Protein AF-A0A8J2R7D1-F1 (afdb_monomer_lite)

Sequence (78 aa):
MSQGDKPHYDINEAPALFEKFIKHFNKTYKDAEDREIHYQAFVQSLKDINRLNAEQPDTTYGITQFTDYTDADEQRMC

pLDDT: mean 83.36, std 14.62, range [39.31, 93.88]

InterPro domains:
  IPR013201 Cathepsin propeptide inhibitor domain (I29) [PF08246] (18-72)
  IPR013201 Cathepsin propeptide inhibitor domain (I29) [SM00848] (18-74)
  IPR038765 Papain-like cysteine peptidase superfamily [SSF54001] (15-74)

Organism: NCBI:txid151541

Secondary structure (DSSP, 8-state):
----------GGGHHHHHHHHHHHTT---SSHHHHHHHHHHHHHHHHHHHHHHHH-TT------TTTT--HHHHGGG-

Structure (mmCIF, N/CA/C/O backbone):
data_AF-A0A8J2R7D1-F1
#
_entry.id   AF-A0A8J2R7D1-F1
#
loop_
_atom_site.group_PDB
_atom_site.id
_atom_site.type_symbol
_atom_site.label_atom_id
_atom_site.label_alt_id
_atom_site.label_comp_id
_atom_site.label_asym_id
_atom_site.label_entity_id
_atom_site.label_seq_id
_atom_site.pdbx_PDB_ins_code
_atom_site.Cartn_x
_atom_site.Cartn_y
_atom_site.Cartn_z
_atom_site.occupancy
_atom_site.B_iso_or_equiv
_atom_site.auth_seq_id
_atom_site.auth_comp_id
_atom_site.auth_asym_id
_atom_site.auth_atom_id
_atom_site.pdbx_PDB_model_num
ATOM 1 N N . MET A 1 1 ? 21.491 -9.236 -17.315 1.00 39.31 1 MET A N 1
ATOM 2 C CA . MET A 1 1 ? 20.819 -9.543 -16.039 1.00 39.31 1 MET A CA 1
ATOM 3 C C . MET A 1 1 ? 19.337 -9.484 -16.317 1.00 39.31 1 MET A C 1
ATOM 5 O O . MET A 1 1 ? 18.891 -8.465 -16.827 1.00 39.31 1 MET A O 1
ATOM 9 N N . SER A 1 2 ? 18.629 -10.595 -16.138 1.00 41.19 2 SER A N 1
ATOM 10 C CA . SER A 1 2 ? 17.192 -10.693 -16.389 1.00 41.19 2 SER A CA 1
ATOM 11 C C . SER A 1 2 ? 16.485 -9.551 -15.667 1.00 41.19 2 SER A C 1
ATOM 13 O O . SER A 1 2 ? 16.698 -9.383 -14.468 1.00 41.19 2 SER A O 1
ATOM 15 N N . GLN A 1 3 ? 15.718 -8.743 -16.401 1.00 47.56 3 GLN A N 1
ATOM 16 C CA . GLN A 1 3 ? 14.782 -7.794 -15.812 1.00 47.56 3 GLN A CA 1
ATOM 17 C C . GLN A 1 3 ? 13.847 -8.630 -14.937 1.00 47.56 3 GLN A C 1
ATOM 19 O O . GLN A 1 3 ? 12.975 -9.320 -15.453 1.00 47.56 3 GLN A O 1
ATOM 24 N N . GLY A 1 4 ? 14.122 -8.696 -13.634 1.00 53.50 4 GLY A N 1
ATOM 25 C CA . GLY A 1 4 ? 13.178 -9.268 -12.689 1.00 53.50 4 GLY A CA 1
ATOM 26 C C . GLY A 1 4 ? 11.941 -8.397 -12.783 1.00 53.50 4 GLY A C 1
ATOM 27 O O . GLY A 1 4 ? 12.063 -7.189 -12.590 1.00 53.50 4 GLY A O 1
ATOM 28 N N . ASP A 1 5 ? 10.813 -8.982 -13.182 1.00 69.38 5 ASP A N 1
ATOM 29 C CA . ASP A 1 5 ? 9.526 -8.298 -13.271 1.00 69.38 5 ASP A CA 1
ATOM 30 C C . ASP A 1 5 ? 9.308 -7.490 -11.992 1.00 69.38 5 ASP A C 1
ATOM 32 O O . ASP A 1 5 ? 9.070 -8.038 -10.911 1.00 69.38 5 ASP A O 1
ATOM 36 N N . LYS A 1 6 ? 9.480 -6.171 -12.099 1.00 78.00 6 LYS A N 1
ATOM 37 C CA . LYS A 1 6 ? 9.217 -5.279 -10.981 1.00 78.00 6 LYS A CA 1
ATOM 38 C C . LYS A 1 6 ? 7.730 -5.368 -10.684 1.00 78.00 6 LYS A C 1
ATOM 40 O O . LYS A 1 6 ? 6.931 -5.380 -11.623 1.00 78.00 6 LYS A O 1
ATOM 45 N N . PRO A 1 7 ? 7.341 -5.412 -9.404 1.00 84.19 7 PRO A N 1
ATOM 46 C CA . PRO A 1 7 ? 5.940 -5.509 -9.063 1.00 84.19 7 PRO A CA 1
ATOM 47 C C . PRO A 1 7 ? 5.207 -4.279 -9.608 1.00 84.19 7 PRO A C 1
ATOM 49 O O . PRO A 1 7 ? 5.570 -3.136 -9.314 1.00 84.19 7 PRO A O 1
ATOM 52 N N . HIS A 1 8 ? 4.194 -4.545 -10.426 1.00 85.50 8 HIS A N 1
ATOM 53 C CA . HIS A 1 8 ? 3.247 -3.561 -10.919 1.00 85.50 8 HIS A CA 1
ATOM 54 C C . HIS A 1 8 ? 1.890 -3.867 -10.293 1.00 85.50 8 HIS A C 1
ATOM 56 O O . HIS A 1 8 ? 1.367 -4.970 -10.444 1.00 85.50 8 HIS A O 1
ATOM 62 N N . TYR A 1 9 ? 1.344 -2.908 -9.557 1.00 89.12 9 TYR A N 1
ATOM 63 C CA . TYR A 1 9 ? 0.094 -3.069 -8.827 1.00 89.12 9 TYR A CA 1
ATOM 64 C C . TYR A 1 9 ? -1.056 -2.463 -9.621 1.00 89.12 9 TYR A C 1
ATOM 66 O O . TYR A 1 9 ? -1.027 -1.274 -9.936 1.00 89.12 9 TYR A O 1
ATOM 74 N N . ASP A 1 10 ? -2.089 -3.246 -9.918 1.00 89.00 10 ASP A N 1
ATOM 75 C CA . ASP A 1 10 ? -3.298 -2.694 -10.520 1.00 89.00 10 ASP A CA 1
ATOM 76 C C . ASP A 1 10 ? -4.086 -1.904 -9.464 1.00 89.00 10 ASP A C 1
ATOM 78 O O . ASP A 1 10 ? -4.456 -2.417 -8.406 1.00 89.00 10 ASP A O 1
ATOM 82 N N . ILE A 1 11 ? -4.361 -0.635 -9.762 1.00 88.75 11 ILE A N 1
ATOM 83 C CA . ILE A 1 11 ? -5.138 0.250 -8.892 1.00 88.75 11 ILE A CA 1
ATOM 84 C C . ILE A 1 11 ? -6.590 -0.237 -8.765 1.00 88.75 11 ILE A C 1
ATOM 86 O O . ILE A 1 11 ? -7.222 -0.007 -7.737 1.00 88.75 11 ILE A O 1
ATOM 90 N N . ASN A 1 12 ? -7.113 -0.965 -9.756 1.00 89.94 12 ASN A N 1
ATOM 91 C CA . ASN A 1 12 ? -8.437 -1.586 -9.669 1.00 89.94 12 ASN A CA 1
ATOM 92 C C . ASN A 1 12 ? -8.480 -2.710 -8.622 1.00 89.94 12 ASN A C 1
ATOM 94 O O . ASN A 1 12 ? -9.522 -2.954 -8.016 1.00 89.94 12 ASN A O 1
ATOM 98 N N . GLU A 1 13 ? -7.344 -3.366 -8.369 1.00 91.81 13 GLU A N 1
ATOM 99 C CA . GLU A 1 13 ? -7.200 -4.386 -7.328 1.00 91.81 13 GLU A CA 1
ATOM 100 C C . GLU A 1 13 ? -6.809 -3.796 -5.965 1.00 91.81 13 GLU A C 1
ATOM 102 O O . GLU A 1 13 ? -6.674 -4.541 -4.990 1.00 91.81 13 GLU A O 1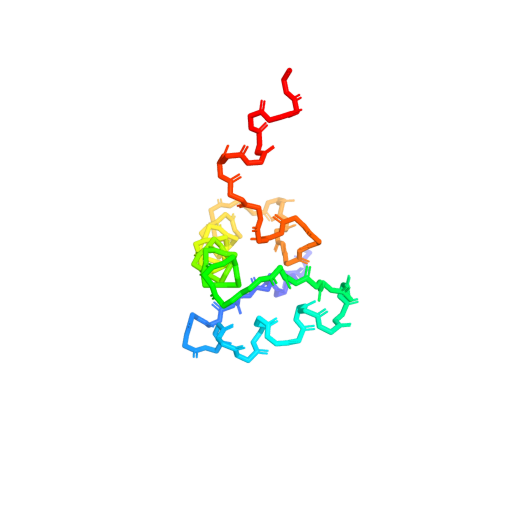
ATOM 107 N N . ALA A 1 14 ? -6.672 -2.469 -5.852 1.00 90.56 14 ALA A N 1
ATOM 108 C CA . ALA A 1 14 ? -6.284 -1.807 -4.610 1.00 90.56 14 ALA A CA 1
ATOM 109 C C . ALA A 1 14 ? -7.143 -2.197 -3.389 1.00 90.56 14 ALA A C 1
ATOM 111 O O . ALA A 1 14 ? -6.545 -2.429 -2.339 1.00 90.56 14 ALA A O 1
ATOM 112 N N . PRO A 1 15 ? -8.483 -2.372 -3.473 1.00 92.06 15 PRO A N 1
ATOM 113 C CA . PRO A 1 15 ? -9.273 -2.854 -2.337 1.00 92.06 15 PRO A CA 1
ATOM 114 C C . PRO A 1 15 ? -8.823 -4.235 -1.839 1.00 92.06 15 PRO A C 1
ATOM 116 O O . PRO A 1 15 ? -8.639 -4.447 -0.641 1.00 92.06 15 PRO A O 1
ATOM 119 N N . ALA A 1 16 ? -8.592 -5.175 -2.759 1.00 93.88 16 ALA A N 1
ATOM 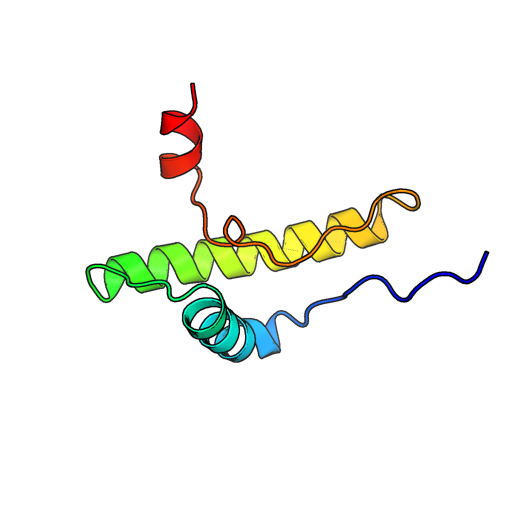120 C CA . ALA A 1 16 ? -8.171 -6.533 -2.424 1.00 93.88 16 ALA A CA 1
ATOM 121 C C . ALA A 1 16 ? -6.718 -6.572 -1.921 1.00 93.88 16 ALA A C 1
ATOM 123 O O . ALA A 1 16 ? -6.391 -7.325 -0.999 1.00 93.88 16 ALA A O 1
ATOM 124 N N . LEU A 1 17 ? -5.842 -5.750 -2.506 1.00 92.75 17 LEU A N 1
ATOM 125 C CA . LEU A 1 17 ? -4.465 -5.569 -2.048 1.00 92.75 17 LEU A CA 1
ATOM 126 C C . LEU A 1 17 ? -4.423 -4.954 -0.649 1.00 92.75 17 LEU A C 1
ATOM 128 O O . LEU A 1 17 ? -3.638 -5.408 0.180 1.00 92.75 17 LEU A O 1
ATOM 132 N N . PHE A 1 18 ? -5.298 -3.993 -0.359 1.00 92.81 18 PHE A N 1
ATOM 133 C CA . PHE A 1 18 ? -5.401 -3.365 0.952 1.00 92.81 18 PHE A CA 1
ATOM 134 C C . PHE A 1 18 ? -5.881 -4.355 2.018 1.00 92.81 18 PHE A C 1
ATOM 136 O O . PHE A 1 18 ? -5.301 -4.438 3.095 1.00 92.81 18 PHE A O 1
ATOM 143 N N . GLU A 1 19 ? -6.868 -5.202 1.719 1.00 93.12 19 GLU A N 1
ATOM 144 C CA . GLU A 1 19 ? -7.275 -6.264 2.649 1.00 93.12 19 GLU A CA 1
ATOM 145 C C . GLU A 1 19 ? -6.153 -7.271 2.934 1.00 93.12 19 GLU A C 1
ATOM 147 O O . GLU A 1 19 ? -5.969 -7.700 4.079 1.00 93.12 19 GLU A O 1
ATOM 152 N N . LYS A 1 20 ? -5.387 -7.650 1.903 1.00 93.50 20 LYS A N 1
ATOM 153 C CA . LYS A 1 20 ? -4.198 -8.496 2.069 1.00 93.50 20 LYS A CA 1
ATOM 154 C C . LYS A 1 20 ? -3.141 -7.790 2.911 1.00 93.50 20 LYS A C 1
ATOM 156 O O . LYS A 1 20 ? -2.589 -8.419 3.805 1.00 93.50 20 LYS A O 1
ATOM 161 N N . PHE A 1 21 ? -2.896 -6.507 2.659 1.00 93.44 21 PHE A N 1
ATOM 162 C CA . PHE A 1 21 ? -1.964 -5.666 3.404 1.00 93.44 21 PHE A CA 1
ATOM 163 C C . PHE A 1 21 ? -2.323 -5.612 4.893 1.00 93.44 21 PHE A C 1
ATOM 165 O O . PHE A 1 21 ? -1.479 -5.921 5.734 1.00 93.44 21 PHE A O 1
ATOM 172 N N . ILE A 1 22 ? -3.590 -5.336 5.216 1.00 93.25 22 ILE A N 1
ATOM 173 C CA . ILE A 1 22 ? -4.086 -5.298 6.596 1.00 93.25 22 ILE A CA 1
ATOM 174 C C . ILE A 1 22 ? -3.809 -6.620 7.307 1.00 93.25 22 ILE A C 1
ATOM 176 O O . ILE A 1 22 ? -3.274 -6.625 8.411 1.00 93.25 22 ILE A O 1
ATOM 180 N N . LYS A 1 23 ? -4.138 -7.750 6.671 1.00 93.38 23 LYS A N 1
ATOM 181 C CA . LYS A 1 23 ? -3.917 -9.082 7.253 1.00 93.38 23 LYS A CA 1
ATOM 182 C C . LYS A 1 23 ? -2.434 -9.430 7.361 1.00 93.38 23 LYS A C 1
ATOM 184 O O . LYS A 1 23 ? -2.022 -10.025 8.348 1.00 93.38 23 LYS A O 1
ATOM 189 N N . HIS A 1 24 ? -1.639 -9.068 6.357 1.00 93.25 24 HIS A N 1
ATOM 190 C CA . HIS A 1 24 ? -0.215 -9.388 6.294 1.00 93.25 24 HIS A CA 1
ATOM 191 C C . HIS A 1 24 ? 0.590 -8.637 7.357 1.00 93.25 24 HIS A C 1
ATOM 193 O O . HIS A 1 24 ? 1.429 -9.234 8.025 1.00 93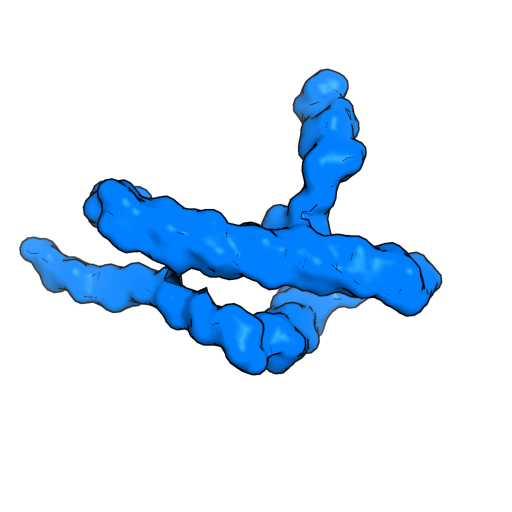.25 24 HIS A O 1
ATOM 199 N N . PHE A 1 25 ? 0.301 -7.349 7.550 1.00 91.19 25 PHE A N 1
ATOM 200 C CA . PHE A 1 25 ? 0.960 -6.505 8.550 1.00 91.19 25 PHE A CA 1
ATOM 201 C C . PHE A 1 25 ? 0.182 -6.406 9.866 1.00 91.19 25 PHE A C 1
ATOM 203 O O . PHE A 1 25 ? 0.567 -5.645 10.750 1.00 91.19 25 PHE A O 1
ATOM 210 N N . ASN A 1 26 ? -0.907 -7.171 9.999 1.00 92.44 26 ASN A N 1
ATOM 211 C CA . ASN A 1 26 ? -1.805 -7.175 11.152 1.00 92.44 26 ASN A CA 1
ATOM 212 C C . ASN A 1 26 ? -2.229 -5.755 11.588 1.00 92.44 26 ASN A C 1
ATOM 214 O O . ASN A 1 26 ? -2.246 -5.424 12.776 1.00 92.44 26 ASN A O 1
ATOM 218 N N . LYS A 1 27 ? -2.529 -4.897 10.605 1.00 88.38 27 LYS A N 1
ATOM 219 C CA . LYS A 1 27 ? -2.924 -3.502 10.824 1.00 88.38 27 LYS A CA 1
ATOM 220 C C . LYS A 1 27 ? -4.310 -3.456 11.453 1.00 88.38 27 LYS A C 1
ATOM 222 O O . LYS A 1 27 ? -5.204 -4.214 11.087 1.00 88.38 27 LYS A O 1
ATOM 227 N N . THR A 1 28 ? -4.484 -2.554 12.406 1.00 89.50 28 THR A N 1
ATOM 228 C CA . THR A 1 28 ? -5.773 -2.296 13.049 1.00 89.50 28 THR A CA 1
ATOM 229 C C . THR A 1 28 ? -5.994 -0.796 13.040 1.00 89.50 28 THR A C 1
ATOM 231 O O . THR A 1 28 ? -5.132 -0.057 13.506 1.00 89.50 28 THR A O 1
ATOM 234 N N . TYR A 1 29 ? -7.134 -0.369 12.508 1.00 88.69 29 TYR A N 1
ATOM 235 C CA . TYR A 1 29 ? -7.528 1.036 12.445 1.00 88.69 29 TYR A CA 1
ATOM 236 C C . TYR A 1 29 ? -8.547 1.336 13.533 1.00 88.69 29 TYR A C 1
ATOM 238 O O . TYR A 1 29 ? -9.289 0.446 13.965 1.00 88.69 29 TYR A O 1
ATOM 246 N N . LYS A 1 30 ? -8.568 2.584 13.991 1.00 88.94 30 LYS A N 1
ATOM 247 C CA . LYS A 1 30 ? -9.399 2.997 15.125 1.00 88.94 30 LYS A CA 1
ATOM 248 C C . LYS A 1 30 ? -10.889 2.995 14.783 1.00 88.94 30 LYS A C 1
ATOM 250 O O . LYS A 1 30 ? -11.709 2.583 15.602 1.00 88.94 30 LYS A O 1
ATOM 255 N N . ASP A 1 31 ? -11.227 3.463 13.588 1.00 91.94 31 ASP A N 1
ATOM 256 C CA . ASP A 1 31 ? -12.593 3.590 13.095 1.00 91.94 31 ASP A CA 1
ATOM 257 C C . ASP A 1 31 ? -12.635 3.534 11.556 1.00 91.94 31 ASP A C 1
ATOM 259 O O . ASP A 1 31 ? -11.631 3.280 10.883 1.00 91.94 31 ASP A O 1
ATOM 263 N N . ALA A 1 32 ? -13.835 3.684 10.993 1.00 90.06 32 ALA A N 1
ATOM 264 C CA . ALA A 1 32 ? -14.041 3.617 9.551 1.00 90.06 32 ALA A CA 1
ATOM 265 C C . ALA A 1 32 ? -13.421 4.807 8.799 1.00 90.06 32 ALA A C 1
ATOM 267 O O . ALA A 1 32 ? -13.048 4.639 7.641 1.00 90.06 32 ALA A O 1
ATOM 268 N N . GLU A 1 33 ? -13.306 5.974 9.438 1.00 90.38 33 GLU A N 1
ATOM 269 C CA . GLU A 1 33 ? -12.720 7.174 8.836 1.00 90.38 33 GLU A CA 1
ATOM 270 C C . GLU A 1 33 ? -11.195 7.038 8.763 1.00 90.38 33 GLU A C 1
ATOM 272 O O . GLU A 1 33 ? -10.612 7.217 7.697 1.00 90.38 33 GLU A O 1
ATOM 277 N N . ASP A 1 34 ? -10.570 6.588 9.851 1.00 87.81 34 ASP A N 1
ATOM 278 C CA . ASP A 1 34 ? -9.146 6.247 9.931 1.00 87.81 34 ASP A CA 1
ATOM 279 C C . ASP A 1 34 ? -8.763 5.197 8.874 1.00 87.81 34 ASP A C 1
ATOM 281 O O . ASP A 1 34 ? -7.815 5.366 8.105 1.00 87.81 34 ASP A O 1
ATOM 285 N N . ARG A 1 35 ? -9.577 4.139 8.742 1.00 90.50 35 ARG A N 1
ATOM 286 C CA . ARG A 1 35 ? -9.388 3.119 7.702 1.00 90.50 35 ARG A CA 1
ATOM 287 C C . ARG A 1 35 ? -9.475 3.699 6.289 1.00 90.50 35 ARG A C 1
ATOM 289 O O . ARG A 1 35 ? -8.724 3.260 5.421 1.00 90.50 35 ARG A O 1
ATOM 296 N N . GLU A 1 36 ? -10.405 4.617 6.037 1.00 91.44 36 GLU A N 1
ATOM 297 C CA . GLU A 1 36 ? -10.577 5.241 4.719 1.00 91.44 36 GLU A CA 1
ATOM 298 C C . GLU A 1 36 ? -9.391 6.150 4.375 1.00 91.44 36 GLU A C 1
ATOM 300 O O . GLU A 1 36 ? -8.874 6.084 3.262 1.00 91.44 36 GLU A O 1
ATOM 305 N N . ILE A 1 37 ? -8.895 6.928 5.340 1.00 91.12 37 ILE A N 1
ATOM 306 C CA . ILE A 1 37 ? -7.698 7.764 5.179 1.00 91.12 37 ILE A CA 1
ATOM 307 C C . ILE A 1 37 ? -6.485 6.896 4.809 1.00 91.12 37 ILE A C 1
ATOM 309 O O . ILE A 1 37 ? -5.809 7.158 3.811 1.00 91.12 37 ILE A O 1
ATOM 313 N N . HIS A 1 38 ? -6.246 5.817 5.559 1.00 90.94 38 HIS A N 1
ATOM 314 C CA . HIS A 1 38 ? -5.157 4.879 5.276 1.00 90.94 38 HIS A CA 1
ATOM 315 C C . HIS A 1 38 ? -5.339 4.138 3.944 1.00 90.94 38 HIS A C 1
ATOM 317 O O . HIS A 1 38 ? -4.362 3.878 3.242 1.00 90.94 38 HIS A O 1
ATOM 323 N N . TYR A 1 39 ? -6.578 3.831 3.549 1.00 92.81 39 TYR A N 1
ATOM 324 C CA . TYR A 1 39 ? -6.867 3.245 2.240 1.00 92.81 39 TYR A CA 1
ATOM 325 C C . TYR A 1 39 ? -6.506 4.200 1.095 1.00 92.81 39 TYR A C 1
ATOM 327 O O . TYR A 1 39 ? -5.863 3.791 0.127 1.00 92.81 39 TYR A O 1
ATOM 335 N N . GLN A 1 40 ? -6.867 5.479 1.209 1.00 92.19 40 GLN A N 1
ATOM 336 C CA . GLN A 1 40 ? -6.527 6.486 0.203 1.00 92.19 40 GLN A CA 1
ATOM 337 C C . GLN A 1 40 ? -5.012 6.692 0.098 1.00 92.19 40 GLN A C 1
ATOM 339 O O . GLN A 1 40 ? -4.481 6.725 -1.016 1.00 92.19 40 GLN A O 1
ATOM 344 N N . ALA A 1 41 ? -4.311 6.740 1.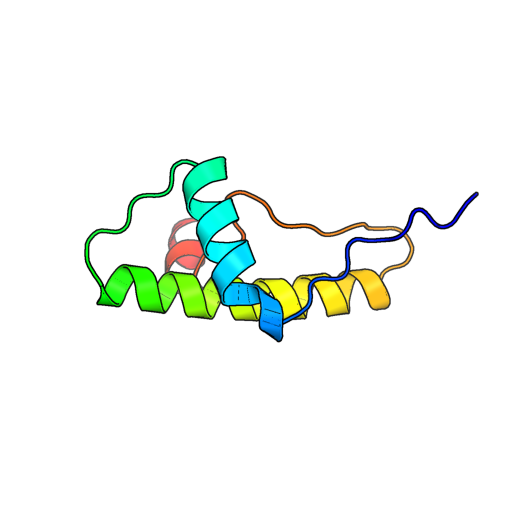235 1.00 91.38 41 ALA A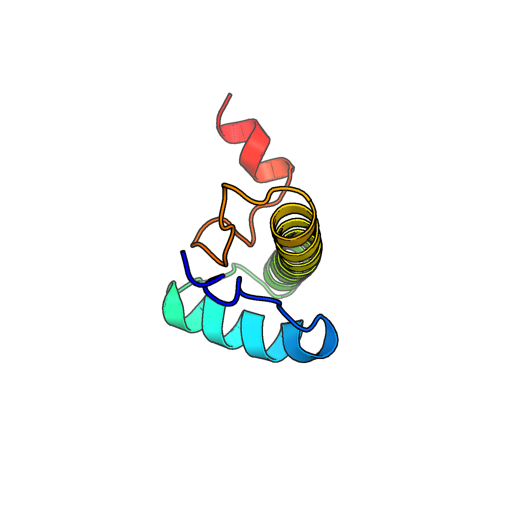 N 1
ATOM 345 C CA . ALA A 1 41 ? -2.850 6.784 1.274 1.00 91.38 41 ALA A CA 1
ATOM 346 C C . ALA A 1 41 ? -2.226 5.550 0.603 1.00 91.38 41 ALA A C 1
ATOM 348 O O . ALA A 1 41 ? -1.358 5.679 -0.257 1.00 91.38 41 ALA A O 1
ATOM 349 N N . PHE A 1 42 ? -2.737 4.354 0.904 1.00 93.25 42 PHE A N 1
ATOM 350 C CA . PHE A 1 42 ? -2.290 3.112 0.277 1.00 93.25 42 PHE A CA 1
ATOM 351 C C . PHE A 1 42 ? -2.444 3.144 -1.250 1.00 93.25 42 PHE A C 1
ATOM 353 O O . PHE A 1 42 ? -1.504 2.812 -1.972 1.00 93.25 42 PHE A O 1
ATOM 360 N N . VAL A 1 43 ? -3.598 3.588 -1.761 1.00 93.38 43 VAL A N 1
ATOM 361 C CA . VAL A 1 43 ? -3.844 3.733 -3.208 1.00 93.38 43 VAL A CA 1
ATOM 362 C C . VAL A 1 43 ? -2.853 4.706 -3.848 1.00 93.38 43 VAL A C 1
ATOM 364 O O . VAL A 1 43 ? -2.369 4.446 -4.953 1.00 93.38 43 VAL A O 1
ATOM 367 N N . GLN A 1 44 ? -2.553 5.821 -3.180 1.00 91.75 44 GLN A N 1
ATOM 368 C CA . GLN A 1 44 ? -1.578 6.793 -3.667 1.00 91.75 44 GLN A CA 1
ATOM 369 C C . GLN A 1 44 ? -0.170 6.182 -3.713 1.00 91.75 44 GLN A C 1
ATOM 371 O O . GLN A 1 44 ? 0.461 6.194 -4.770 1.00 91.75 44 GLN A O 1
ATOM 376 N N . SER A 1 45 ? 0.254 5.507 -2.644 1.00 91.56 45 SER A N 1
ATOM 377 C CA . SER A 1 45 ? 1.532 4.797 -2.593 1.00 91.56 45 SER A CA 1
ATOM 378 C C . SER A 1 45 ? 1.668 3.728 -3.678 1.00 91.56 45 SER A C 1
ATOM 380 O O . SER A 1 45 ? 2.745 3.578 -4.245 1.00 91.56 45 SER A O 1
ATOM 382 N N . LEU A 1 46 ? 0.600 2.999 -4.032 1.00 92.50 46 LEU A N 1
ATOM 383 C CA . LEU A 1 46 ? 0.647 2.044 -5.150 1.00 92.50 46 LEU A CA 1
ATOM 384 C C . LEU A 1 46 ? 0.968 2.731 -6.483 1.00 92.50 46 LEU A C 1
ATOM 386 O O . LEU A 1 46 ? 1.765 2.212 -7.269 1.00 92.50 46 LEU A O 1
ATOM 390 N N . LYS A 1 47 ? 0.377 3.905 -6.740 1.00 92.00 47 LYS A N 1
ATOM 391 C CA . LYS A 1 47 ? 0.671 4.690 -7.949 1.00 92.00 47 LYS A CA 1
ATOM 392 C C . LYS A 1 47 ? 2.121 5.153 -7.958 1.00 92.00 47 LYS A C 1
ATOM 394 O O . LYS A 1 47 ? 2.781 5.037 -8.990 1.00 92.00 47 LYS A O 1
ATOM 399 N N . ASP A 1 48 ? 2.617 5.623 -6.819 1.00 90.56 48 ASP A N 1
ATOM 400 C CA . ASP A 1 48 ? 3.993 6.095 -6.694 1.00 90.56 48 ASP A CA 1
ATOM 401 C C . ASP A 1 48 ? 4.993 4.944 -6.827 1.00 90.56 48 ASP A C 1
ATOM 403 O O . ASP A 1 48 ? 5.953 5.064 -7.581 1.00 90.56 48 ASP A O 1
ATOM 407 N N . ILE A 1 49 ? 4.727 3.780 -6.228 1.00 90.81 49 ILE A N 1
ATOM 408 C CA . ILE A 1 49 ? 5.532 2.566 -6.418 1.00 90.81 49 ILE A CA 1
ATOM 409 C C . ILE A 1 49 ? 5.587 2.176 -7.899 1.00 90.81 49 ILE A C 1
ATOM 411 O O . ILE A 1 49 ? 6.673 1.933 -8.424 1.00 90.81 49 ILE A O 1
ATOM 415 N N . ASN A 1 50 ? 4.444 2.144 -8.591 1.00 91.25 50 ASN A N 1
ATOM 416 C CA . ASN A 1 50 ? 4.394 1.818 -10.017 1.00 91.25 50 ASN A CA 1
ATOM 417 C C . ASN A 1 50 ? 5.206 2.807 -10.858 1.00 91.25 50 ASN A C 1
ATOM 419 O O . ASN A 1 50 ? 5.959 2.395 -11.742 1.00 91.25 50 ASN A O 1
ATOM 423 N N . ARG A 1 51 ? 5.064 4.104 -10.571 1.00 91.00 51 ARG A N 1
ATOM 424 C CA . ARG A 1 51 ? 5.804 5.171 -11.244 1.00 91.00 51 ARG A CA 1
ATOM 425 C C . ARG A 1 51 ? 7.305 5.046 -10.995 1.00 91.00 51 ARG A C 1
ATOM 427 O O . ARG A 1 51 ? 8.074 5.023 -11.948 1.00 91.00 51 ARG A O 1
ATOM 434 N N . LEU A 1 52 ? 7.723 4.908 -9.740 1.00 90.06 52 LEU A N 1
ATOM 435 C CA . LEU A 1 52 ? 9.128 4.787 -9.353 1.00 90.06 52 LEU A CA 1
ATOM 436 C C . LEU A 1 52 ? 9.764 3.516 -9.924 1.00 90.06 52 LEU A C 1
ATOM 438 O O . LEU A 1 52 ? 10.891 3.565 -10.405 1.00 90.06 52 LEU A O 1
ATOM 442 N N . ASN A 1 53 ? 9.037 2.396 -9.945 1.00 89.88 53 ASN A N 1
ATOM 443 C CA . ASN A 1 53 ? 9.500 1.162 -10.581 1.00 89.88 53 ASN A CA 1
ATOM 444 C C . ASN A 1 53 ? 9.690 1.311 -12.093 1.00 89.88 53 ASN A C 1
ATOM 446 O O . ASN A 1 53 ? 10.621 0.710 -12.641 1.00 89.88 53 ASN A O 1
ATOM 450 N N . ALA A 1 54 ? 8.836 2.095 -12.754 1.00 88.44 54 ALA A N 1
ATOM 451 C CA . ALA A 1 54 ? 8.955 2.399 -14.175 1.00 88.44 54 ALA A CA 1
ATOM 452 C C . ALA A 1 54 ? 10.100 3.387 -14.472 1.00 88.44 54 ALA A C 1
ATOM 454 O O . ALA A 1 54 ? 10.800 3.217 -15.467 1.00 88.44 54 ALA A O 1
ATOM 455 N N . GLU A 1 55 ? 10.309 4.391 -13.615 1.00 89.19 55 GLU A N 1
ATOM 456 C CA . GLU A 1 55 ? 11.312 5.450 -13.803 1.00 89.19 55 GLU A CA 1
ATOM 457 C C . GLU A 1 55 ? 12.730 5.035 -13.374 1.00 89.19 55 GLU A C 1
ATOM 459 O O . GLU A 1 55 ? 13.701 5.420 -14.023 1.00 89.19 55 GLU A O 1
ATOM 464 N N . GLN A 1 56 ? 12.878 4.255 -12.298 1.00 86.56 56 GLN A N 1
ATOM 465 C CA . GLN A 1 56 ? 14.183 3.914 -11.722 1.00 86.56 56 GLN A CA 1
ATOM 466 C C . GLN A 1 56 ? 14.589 2.476 -12.048 1.00 86.56 56 GLN A C 1
ATOM 468 O O . GLN A 1 56 ? 14.131 1.560 -11.369 1.00 86.56 56 GLN A O 1
ATOM 473 N N . PRO A 1 57 ? 15.461 2.221 -13.039 1.00 81.31 57 PRO A N 1
ATOM 474 C CA . PRO A 1 57 ? 15.840 0.864 -13.444 1.00 81.31 57 PRO A CA 1
ATOM 475 C C . PRO A 1 57 ? 16.582 0.081 -12.349 1.00 81.31 57 PRO A C 1
ATOM 477 O O . PRO A 1 57 ? 16.380 -1.128 -12.252 1.00 81.31 57 PRO A O 1
ATOM 480 N N . ASP A 1 58 ? 17.355 0.766 -11.505 1.00 85.38 58 ASP A N 1
ATOM 481 C CA . ASP A 1 58 ? 18.273 0.151 -10.535 1.00 85.38 58 ASP A CA 1
ATOM 482 C C . ASP A 1 58 ? 17.645 -0.130 -9.159 1.00 85.38 58 ASP A C 1
ATOM 484 O O . ASP A 1 58 ? 18.212 -0.871 -8.356 1.00 85.38 58 ASP A O 1
ATOM 488 N N . THR A 1 59 ? 16.458 0.422 -8.894 1.00 83.44 59 THR A N 1
ATOM 489 C CA . THR A 1 59 ? 15.741 0.270 -7.622 1.00 83.44 59 THR A CA 1
ATOM 490 C C . THR A 1 59 ? 14.412 -0.442 -7.854 1.00 83.44 59 THR A C 1
ATOM 492 O O . THR A 1 59 ? 13.739 -0.227 -8.862 1.00 83.44 59 THR A O 1
ATOM 495 N N . THR A 1 60 ? 14.024 -1.307 -6.916 1.00 87.56 60 THR A N 1
ATOM 496 C CA . THR A 1 60 ? 12.698 -1.936 -6.901 1.00 87.56 60 THR A CA 1
ATOM 497 C C . THR A 1 60 ? 11.948 -1.510 -5.646 1.00 87.56 60 THR A C 1
ATOM 499 O O . THR A 1 60 ? 12.391 -1.765 -4.530 1.00 87.56 60 THR A O 1
ATOM 502 N N . TYR A 1 61 ? 10.805 -0.869 -5.850 1.00 86.81 61 TYR A N 1
ATOM 503 C CA . TYR A 1 61 ? 9.849 -0.434 -4.844 1.00 86.81 61 TYR A CA 1
ATOM 504 C C . TYR A 1 61 ? 8.712 -1.456 -4.733 1.00 86.81 61 TYR A C 1
ATOM 506 O O . TYR A 1 61 ? 8.323 -2.091 -5.714 1.00 86.81 61 TYR A O 1
ATOM 514 N N . GLY A 1 62 ? 8.158 -1.630 -3.537 1.00 89.69 62 GLY A N 1
ATOM 515 C CA . GLY A 1 62 ? 7.079 -2.582 -3.283 1.00 89.69 62 GLY A CA 1
ATOM 516 C C . GLY A 1 62 ? 6.235 -2.185 -2.080 1.00 89.69 62 GLY A C 1
ATOM 517 O O . GLY A 1 62 ? 6.551 -1.218 -1.388 1.00 89.69 62 GLY A O 1
ATOM 518 N N . ILE A 1 63 ? 5.160 -2.937 -1.835 1.00 90.44 63 ILE A N 1
ATOM 519 C CA . ILE A 1 63 ? 4.332 -2.748 -0.641 1.00 90.44 63 ILE A CA 1
ATOM 520 C C . ILE A 1 63 ? 5.154 -3.129 0.596 1.00 90.44 6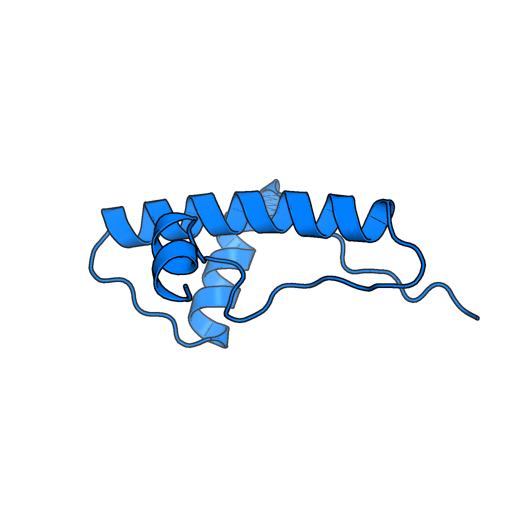3 ILE A C 1
ATOM 522 O O . ILE A 1 63 ? 5.706 -4.225 0.686 1.00 90.44 63 ILE A O 1
ATOM 526 N N . THR A 1 64 ? 5.203 -2.230 1.568 1.00 89.81 64 THR A N 1
ATOM 527 C CA . THR A 1 64 ? 5.847 -2.409 2.870 1.00 89.81 64 THR A CA 1
ATOM 528 C C . THR A 1 64 ? 4.862 -2.019 3.964 1.00 89.81 64 THR A C 1
ATOM 530 O O . THR A 1 64 ? 3.826 -1.433 3.674 1.00 89.81 64 THR A O 1
ATOM 533 N N . GLN A 1 65 ? 5.192 -2.257 5.237 1.00 87.62 65 GLN A N 1
ATOM 534 C CA . GLN A 1 65 ? 4.364 -1.805 6.367 1.00 87.62 65 GLN A CA 1
ATOM 535 C C . GLN A 1 65 ? 4.118 -0.285 6.389 1.00 87.62 65 GLN A C 1
ATOM 537 O O . GLN A 1 65 ? 3.264 0.166 7.150 1.00 87.62 65 GLN A O 1
ATOM 542 N N . PHE A 1 66 ? 4.878 0.473 5.588 1.00 86.25 66 PHE A N 1
ATOM 543 C CA . PHE A 1 66 ? 4.814 1.922 5.470 1.00 86.25 66 PHE A CA 1
ATOM 544 C C . PHE A 1 66 ? 3.942 2.414 4.302 1.00 86.25 66 PHE A C 1
ATOM 546 O O . PHE A 1 66 ? 3.804 3.611 4.092 1.00 86.25 66 PHE A O 1
ATOM 553 N N . THR A 1 67 ? 3.345 1.513 3.520 1.00 87.75 67 THR A N 1
ATOM 554 C CA . THR A 1 67 ? 2.610 1.895 2.304 1.00 87.75 67 THR A CA 1
ATOM 555 C C . THR A 1 67 ? 1.324 2.674 2.589 1.00 87.75 67 THR A C 1
ATOM 557 O O . THR A 1 67 ? 0.882 3.422 1.725 1.00 87.75 67 THR A O 1
ATOM 560 N N . ASP A 1 68 ? 0.731 2.540 3.777 1.00 86.81 68 ASP A N 1
ATOM 561 C CA . ASP A 1 68 ? -0.461 3.290 4.188 1.00 86.81 68 ASP A CA 1
ATOM 562 C C . ASP A 1 68 ? -0.158 4.554 5.012 1.00 86.81 68 ASP A C 1
ATOM 564 O O . ASP A 1 68 ? -1.086 5.116 5.593 1.00 86.81 68 ASP A O 1
ATOM 568 N N . TYR A 1 69 ? 1.102 5.007 5.098 1.00 82.81 69 TYR A N 1
ATOM 569 C CA . TYR A 1 69 ? 1.410 6.241 5.825 1.00 82.81 69 TYR A CA 1
ATOM 570 C C . TYR A 1 69 ? 0.867 7.471 5.111 1.00 82.81 69 TYR A C 1
ATOM 572 O O . TYR A 1 69 ? 0.963 7.616 3.895 1.00 82.81 69 TYR A O 1
ATOM 580 N N . THR A 1 70 ? 0.303 8.364 5.912 1.00 75.25 70 THR A N 1
ATOM 581 C CA . THR A 1 70 ? -0.136 9.685 5.476 1.00 75.25 70 THR A CA 1
ATOM 582 C C . THR A 1 70 ? 0.972 10.700 5.744 1.00 75.25 70 THR A C 1
ATOM 584 O O . THR A 1 70 ? 1.756 10.524 6.677 1.00 75.25 70 THR A O 1
ATOM 587 N N . ASP A 1 71 ? 1.000 11.814 5.008 1.00 62.22 71 ASP A N 1
ATOM 588 C CA . ASP A 1 71 ? 1.919 12.932 5.285 1.00 62.22 71 ASP A CA 1
ATOM 589 C C . ASP A 1 71 ? 1.857 13.415 6.753 1.00 62.22 71 ASP A C 1
ATOM 591 O O . ASP A 1 71 ? 2.830 13.940 7.298 1.00 62.22 71 ASP A O 1
ATOM 595 N N . ALA A 1 72 ? 0.707 13.234 7.417 1.00 58.03 72 ALA A N 1
ATOM 596 C CA . ALA A 1 72 ? 0.521 13.583 8.823 1.00 58.03 72 ALA A CA 1
ATOM 597 C C . ALA A 1 72 ? 1.332 12.688 9.780 1.00 58.03 72 ALA A C 1
ATOM 599 O O . ALA A 1 72 ? 1.749 13.149 10.845 1.00 58.03 72 ALA A O 1
ATOM 600 N N . ASP A 1 73 ? 1.579 11.431 9.410 1.00 57.09 73 ASP A N 1
ATOM 601 C CA . ASP A 1 73 ? 2.459 10.526 10.151 1.00 57.09 73 ASP A CA 1
ATOM 602 C C . ASP A 1 73 ? 3.941 10.776 9.841 1.00 57.09 73 ASP A C 1
ATOM 604 O O . ASP A 1 73 ? 4.771 10.685 10.747 1.00 57.09 73 ASP A O 1
ATOM 608 N N . GLU A 1 74 ? 4.289 11.147 8.603 1.00 54.88 74 GLU A N 1
ATOM 609 C CA . GLU A 1 74 ? 5.682 11.445 8.229 1.00 54.88 74 GLU A CA 1
ATOM 610 C C . GLU A 1 74 ? 6.242 12.656 8.995 1.00 54.88 74 GLU A C 1
ATOM 612 O O . GLU A 1 74 ? 7.402 12.651 9.414 1.00 54.88 74 GLU A O 1
ATOM 617 N N . GLN A 1 75 ? 5.406 13.658 9.300 1.00 52.09 75 GLN A N 1
ATOM 618 C CA . GLN A 1 75 ? 5.803 14.819 10.113 1.00 52.09 75 GLN A CA 1
ATOM 619 C C . GLN A 1 75 ? 6.140 14.483 11.574 1.00 52.09 75 GLN A C 1
ATOM 621 O O . GLN A 1 75 ? 6.767 15.297 12.250 1.00 52.09 75 GLN A O 1
ATOM 626 N N . ARG A 1 76 ? 5.768 13.300 12.084 1.00 51.06 76 ARG A N 1
ATOM 627 C CA . ARG A 1 76 ? 6.172 12.847 13.430 1.00 51.06 76 ARG A CA 1
ATOM 628 C C . ARG A 1 76 ? 7.569 12.227 13.478 1.00 51.06 76 ARG A C 1
ATOM 630 O O . ARG A 1 76 ? 8.041 11.923 14.572 1.00 51.06 76 ARG A O 1
ATOM 637 N N . MET A 1 77 ? 8.223 12.039 12.331 1.00 52.38 77 MET A N 1
ATOM 638 C CA . MET A 1 77 ? 9.596 11.529 12.242 1.00 52.38 77 MET A CA 1
ATOM 639 C C . MET A 1 77 ? 10.662 12.637 12.112 1.00 52.38 77 MET A C 1
ATOM 641 O O . MET A 1 77 ? 11.829 12.313 11.890 1.00 52.38 77 MET A O 1
ATOM 645 N N . CYS A 1 78 ? 10.290 13.917 12.262 1.00 42.47 78 CYS A N 1
ATOM 646 C CA . CYS A 1 78 ? 11.206 15.068 12.302 1.00 42.47 78 CYS A CA 1
ATOM 647 C C . CYS A 1 78 ? 11.443 15.586 13.727 1.00 42.47 78 CYS A C 1
ATOM 649 O O . CYS A 1 78 ? 10.465 15.666 14.504 1.00 42.47 78 CYS A O 1
#

Foldseek 3Di:
DPQPPFDQDDLVCLVVVLVVLCVVLVDDAPDPVRSVLLSVQLSVLNVVQNVCVVVPSVDGDDDDNCSSDDPVVVVVVD

Radius of gyration: 13.58 Å; chains: 1; bounding box: 35×26×32 Å